Protein AF-A0A658P0J4-F1 (afdb_monomer_lite)

Foldseek 3Di:
DPPCVVVCVVVVPPAPPKDFDDDPRDTPDIDHDDDPPVVVCVVCVVVDDDPLVVLQVVLVVCVVVVNLVSSLVSLVVSCVRPVPDLVSLLVNLVSCLVVVVLVVSVVSLVPRPPVSVPPPSSVVSNVVSVVSD

Structure (mmCIF, N/CA/C/O backbone):
data_AF-A0A658P0J4-F1
#
_entry.id   AF-A0A658P0J4-F1
#
loop_
_atom_site.group_PDB
_atom_site.id
_atom_site.type_symbol
_atom_site.label_atom_id
_atom_site.label_alt_id
_atom_site.label_comp_id
_atom_site.label_asym_id
_atom_site.label_entity_id
_atom_site.label_seq_id
_atom_site.pdbx_PDB_ins_code
_atom_site.Cartn_x
_atom_site.Cartn_y
_atom_site.Cartn_z
_atom_site.occupancy
_atom_site.B_iso_or_equiv
_atom_site.auth_seq_id
_atom_site.auth_comp_id
_atom_site.auth_asym_id
_atom_site.auth_atom_id
_atom_site.pdbx_PDB_model_num
ATOM 1 N N . THR A 1 1 ? -19.356 -2.074 31.912 1.00 57.59 1 THR A N 1
ATOM 2 C CA . THR A 1 1 ? -19.948 -3.059 30.968 1.00 57.59 1 THR A CA 1
ATOM 3 C C . THR A 1 1 ? -21.319 -3.502 31.438 1.00 57.59 1 THR A C 1
ATOM 5 O O . THR A 1 1 ? -21.771 -4.596 31.121 1.00 57.59 1 THR A O 1
ATOM 8 N N . ASP A 1 2 ? -22.024 -2.645 32.176 1.00 60.16 2 ASP A N 1
ATOM 9 C CA . ASP A 1 2 ? -22.941 -3.169 33.193 1.00 60.16 2 ASP A CA 1
ATOM 10 C C . ASP A 1 2 ? -24.397 -3.148 32.719 1.00 60.16 2 ASP A C 1
ATOM 12 O O . ASP A 1 2 ? -25.264 -3.720 33.365 1.00 60.16 2 ASP A O 1
ATOM 16 N N . VAL A 1 3 ? -24.643 -2.546 31.551 1.00 69.06 3 VAL A N 1
ATOM 17 C CA . VAL A 1 3 ? -25.972 -2.401 30.943 1.00 69.06 3 VAL A CA 1
ATOM 18 C C . VAL A 1 3 ? -26.195 -3.409 29.804 1.00 69.06 3 VAL A C 1
ATOM 20 O O . VAL A 1 3 ? -27.292 -3.928 29.663 1.00 69.06 3 VAL A O 1
ATOM 23 N N . GLU A 1 4 ? -25.151 -3.772 29.044 1.00 75.44 4 GLU A N 1
ATOM 24 C CA . GLU A 1 4 ? -25.261 -4.577 27.809 1.00 75.44 4 GLU A CA 1
ATOM 25 C C . GLU A 1 4 ? -24.347 -5.821 27.827 1.00 75.44 4 GLU A C 1
ATOM 27 O O . GLU A 1 4 ? -23.496 -6.027 26.956 1.00 75.44 4 GLU A O 1
ATOM 32 N N . GLN A 1 5 ? -24.495 -6.672 28.850 1.00 73.12 5 GLN A N 1
ATOM 33 C CA . GLN A 1 5 ? -23.644 -7.859 29.047 1.00 73.12 5 GLN A CA 1
ATOM 34 C C . GLN A 1 5 ? -23.727 -8.868 27.889 1.00 73.12 5 GLN A C 1
ATOM 36 O O . GLN A 1 5 ? -22.714 -9.457 27.512 1.00 73.12 5 GLN A O 1
ATOM 41 N N . GLY A 1 6 ? -24.909 -9.043 27.287 1.00 76.06 6 GLY A N 1
ATOM 42 C CA . GLY A 1 6 ? -25.097 -9.945 26.145 1.00 76.06 6 GLY A CA 1
ATOM 43 C C . GLY A 1 6 ? -24.320 -9.497 24.903 1.00 76.06 6 GLY A C 1
ATOM 44 O O . GLY A 1 6 ? -23.733 -10.323 24.205 1.00 76.06 6 GLY A O 1
ATOM 45 N N . LEU A 1 7 ? -24.245 -8.185 24.663 1.00 74.75 7 LEU A N 1
ATOM 46 C CA . LEU A 1 7 ? -23.472 -7.606 23.565 1.00 74.75 7 LEU A CA 1
ATOM 47 C C . LEU A 1 7 ? -21.963 -7.720 23.821 1.00 74.75 7 LEU A C 1
ATOM 49 O O . LEU A 1 7 ? -21.207 -8.092 22.923 1.00 74.75 7 LEU A O 1
ATOM 53 N N . ALA A 1 8 ? -21.536 -7.465 25.061 1.00 74.31 8 ALA A N 1
ATOM 54 C CA . ALA A 1 8 ? -20.148 -7.634 25.482 1.00 74.31 8 ALA A CA 1
ATOM 55 C C . ALA A 1 8 ? -19.677 -9.091 25.327 1.00 74.31 8 ALA A C 1
ATOM 57 O O . ALA A 1 8 ? -18.593 -9.328 24.794 1.00 74.31 8 ALA A O 1
ATOM 58 N N . ALA A 1 9 ? -20.509 -10.065 25.713 1.00 79.06 9 ALA A N 1
ATOM 59 C CA . ALA A 1 9 ? -20.232 -11.488 25.531 1.00 79.06 9 ALA A CA 1
ATOM 60 C C . ALA A 1 9 ? -20.198 -11.884 24.046 1.00 79.06 9 ALA A C 1
ATOM 62 O O . ALA A 1 9 ? -19.270 -12.572 23.623 1.00 79.06 9 ALA A O 1
ATOM 63 N N . ARG A 1 10 ? -21.155 -11.397 23.240 1.00 79.88 10 ARG A N 1
ATOM 64 C CA . ARG A 1 10 ? -21.214 -11.651 21.789 1.00 79.88 10 ARG A CA 1
ATOM 65 C C . ARG A 1 10 ? -19.938 -11.221 21.067 1.00 79.88 10 ARG A C 1
ATOM 67 O O . ARG A 1 10 ? -19.505 -11.915 20.155 1.00 79.88 10 ARG A O 1
ATOM 74 N N . TYR A 1 11 ? -19.340 -10.104 21.475 1.00 78.94 11 TYR A N 1
ATOM 75 C CA . TYR A 1 11 ? -18.091 -9.608 20.895 1.00 78.94 11 TYR A CA 1
ATOM 76 C C . TYR A 1 11 ? -16.844 -9.965 21.719 1.00 78.94 11 TYR A C 1
ATOM 78 O O . TYR A 1 11 ? -15.760 -9.488 21.407 1.00 78.94 11 TYR A O 1
ATOM 86 N N . GLY A 1 12 ? -16.952 -10.806 22.751 1.00 81.06 12 GLY A N 1
ATOM 87 C CA . GLY A 1 12 ? -15.796 -11.301 23.505 1.00 81.06 12 GLY A CA 1
ATOM 88 C C . GLY A 1 12 ? -15.024 -10.232 24.290 1.00 81.06 12 GLY A C 1
ATOM 89 O O . GLY A 1 12 ? -13.809 -10.341 24.426 1.00 81.06 12 GLY A O 1
ATOM 90 N N . VAL A 1 13 ? -15.693 -9.197 24.803 1.00 81.06 13 VAL A N 1
ATOM 91 C CA . VAL A 1 13 ? -15.059 -8.159 25.635 1.00 81.06 13 VAL A CA 1
ATOM 92 C C . VAL A 1 13 ? -14.672 -8.757 26.993 1.00 81.06 13 VAL A C 1
ATOM 94 O O . VAL A 1 13 ? -15.539 -9.064 27.808 1.00 81.06 13 VAL A O 1
ATOM 97 N N . ARG A 1 14 ? -13.365 -8.938 27.231 1.00 80.50 14 ARG A N 1
ATOM 98 C CA . ARG A 1 14 ? -12.813 -9.547 28.462 1.00 80.50 14 ARG A CA 1
ATOM 99 C C . ARG A 1 14 ? -12.209 -8.537 29.439 1.00 80.50 14 ARG A C 1
ATOM 101 O O . ARG A 1 14 ? -12.085 -8.840 30.621 1.00 80.50 14 ARG A O 1
ATOM 108 N N . SER A 1 15 ? -11.826 -7.358 28.957 1.00 78.81 15 SER A N 1
ATOM 109 C CA . SER A 1 15 ? -11.198 -6.292 29.744 1.00 78.81 15 SER A CA 1
ATOM 110 C C . SER A 1 15 ? -11.713 -4.919 29.304 1.00 78.81 15 SER A C 1
ATOM 112 O O . SER A 1 15 ? -12.284 -4.770 28.221 1.00 78.81 15 SER A O 1
ATOM 114 N N . LEU A 1 16 ? -11.560 -3.906 30.160 1.00 79.75 16 LEU A N 1
ATOM 115 C CA . LEU A 1 16 ? -11.973 -2.535 29.867 1.00 79.75 16 LEU A CA 1
ATOM 116 C C . LEU A 1 16 ? -10.812 -1.547 30.028 1.00 79.75 16 LEU A C 1
ATOM 118 O O . LEU A 1 16 ? -10.039 -1.696 30.975 1.00 79.75 16 LEU A O 1
ATOM 122 N N . PRO A 1 17 ? -10.728 -0.509 29.175 1.00 83.31 17 PRO A N 1
ATOM 123 C CA . PRO A 1 17 ? -11.507 -0.318 27.945 1.00 83.31 17 PRO A CA 1
ATOM 124 C C . PRO A 1 17 ? -11.083 -1.312 26.845 1.00 83.31 17 PRO A C 1
ATOM 126 O O . PRO A 1 17 ? -9.919 -1.681 26.768 1.00 83.31 17 PRO A O 1
ATOM 129 N N . THR A 1 18 ? -12.020 -1.746 25.998 1.00 84.88 18 THR A N 1
ATOM 130 C CA . THR A 1 18 ? -11.724 -2.472 24.748 1.00 84.88 18 THR A CA 1
ATOM 131 C C . THR A 1 18 ? -12.303 -1.662 23.598 1.00 84.88 18 THR A C 1
ATOM 133 O O . THR A 1 18 ? -13.478 -1.293 23.646 1.00 84.88 18 THR A O 1
ATOM 136 N N . VAL A 1 19 ? -11.500 -1.402 22.572 1.00 87.31 19 VAL A N 1
ATOM 137 C CA . VAL A 1 19 ? -11.931 -0.760 21.329 1.00 87.31 19 VAL A CA 1
ATOM 138 C C . VAL A 1 19 ? -11.892 -1.806 20.226 1.00 87.31 19 VAL A C 1
ATOM 140 O O . VAL A 1 19 ? -10.891 -2.492 20.058 1.00 87.31 19 VAL A O 1
ATOM 143 N N . LYS A 1 20 ? -12.993 -1.939 19.487 1.00 86.38 20 LYS A N 1
ATOM 144 C CA . LYS A 1 20 ? -13.110 -2.814 18.316 1.00 86.38 20 LYS A CA 1
ATOM 145 C C . LYS A 1 20 ? -13.471 -1.963 17.115 1.00 86.38 20 LYS A C 1
ATOM 147 O O . LYS A 1 20 ? -14.387 -1.142 17.203 1.00 86.38 20 LYS A O 1
ATOM 152 N N . LEU A 1 21 ? -12.770 -2.167 16.011 1.00 86.81 21 LEU A N 1
ATOM 153 C CA . LEU A 1 21 ? -13.039 -1.505 14.752 1.00 86.81 21 LEU A CA 1
ATOM 154 C C . LEU A 1 21 ? -13.932 -2.389 13.887 1.00 86.81 21 LEU A C 1
ATOM 156 O O . LEU A 1 21 ? -13.636 -3.565 13.675 1.00 86.81 21 LEU A O 1
ATOM 160 N N . PHE A 1 22 ? -15.020 -1.810 13.385 1.00 83.50 22 PHE A N 1
ATOM 161 C CA . PHE A 1 22 ? -15.975 -2.499 12.528 1.00 83.50 22 PHE A CA 1
ATOM 162 C C . PHE A 1 22 ? -15.952 -1.921 11.113 1.00 83.50 22 PHE A C 1
ATOM 164 O O . PHE A 1 22 ? -16.000 -0.703 10.945 1.00 83.50 22 PHE A O 1
ATOM 171 N N . ARG A 1 23 ? -15.960 -2.793 10.103 1.00 74.44 23 ARG A N 1
ATOM 172 C CA . ARG A 1 23 ? -16.196 -2.455 8.692 1.00 74.44 23 ARG A CA 1
ATOM 173 C C . ARG A 1 23 ? -17.172 -3.476 8.110 1.00 74.44 23 ARG A C 1
ATOM 175 O O . ARG A 1 23 ? -17.045 -4.665 8.385 1.00 74.44 23 ARG A O 1
ATOM 182 N N . ASP A 1 24 ? -18.199 -3.007 7.402 1.00 78.25 24 ASP A N 1
ATOM 183 C CA . ASP A 1 24 ? -19.257 -3.849 6.811 1.00 78.25 24 ASP A CA 1
ATOM 184 C C . ASP A 1 24 ? -19.909 -4.838 7.801 1.00 78.25 24 ASP A C 1
ATOM 186 O O . ASP A 1 24 ? -20.287 -5.959 7.467 1.00 78.25 24 ASP A O 1
ATOM 190 N N . GLY A 1 25 ? -20.030 -4.422 9.067 1.00 82.00 25 GLY A N 1
ATOM 191 C CA . GLY A 1 25 ? -20.615 -5.229 10.142 1.00 82.00 25 GLY A CA 1
ATOM 192 C C . GLY A 1 25 ? -19.696 -6.312 10.722 1.00 82.00 25 GLY A C 1
ATOM 193 O O . GLY A 1 25 ? -20.124 -7.032 11.625 1.00 82.00 25 GLY A O 1
ATOM 194 N N . GLN A 1 26 ? -18.447 -6.418 10.262 1.00 81.44 26 GLN A N 1
ATOM 195 C CA . GLN A 1 26 ? -17.442 -7.345 10.785 1.00 81.44 26 GLN A CA 1
ATOM 196 C C . GLN A 1 26 ? -16.375 -6.607 11.596 1.00 81.44 26 GLN A C 1
ATOM 198 O O . GLN A 1 26 ? -16.037 -5.465 11.292 1.00 81.44 26 GLN A O 1
ATOM 203 N N . VAL A 1 27 ? -15.843 -7.260 12.634 1.00 83.31 27 VAL A N 1
ATOM 204 C CA . VAL A 1 27 ? -14.696 -6.743 13.394 1.00 83.31 27 VAL A CA 1
ATOM 205 C C . VAL A 1 27 ? -13.443 -6.960 12.556 1.00 83.31 27 VAL A C 1
ATOM 207 O O . VAL A 1 27 ? -13.117 -8.104 12.245 1.00 83.31 27 VAL A O 1
ATOM 210 N N . VAL A 1 28 ? -12.763 -5.876 12.193 1.00 84.25 28 VAL A N 1
ATOM 211 C CA . VAL A 1 28 ? -11.531 -5.922 11.389 1.00 84.25 28 VAL A CA 1
ATOM 212 C C . VAL A 1 28 ? -10.272 -5.727 12.225 1.00 84.25 28 VAL A C 1
ATOM 214 O O . VAL A 1 28 ? -9.201 -6.132 11.789 1.00 84.25 28 VAL A O 1
ATOM 217 N N . ASP A 1 29 ? -10.395 -5.138 13.419 1.00 85.75 29 ASP A N 1
ATOM 218 C CA . ASP A 1 29 ? -9.274 -4.948 14.343 1.00 85.75 29 ASP A CA 1
ATOM 219 C C . ASP A 1 29 ? -9.752 -4.632 15.770 1.00 85.75 29 ASP A C 1
ATOM 221 O O . ASP A 1 29 ? -10.911 -4.254 15.979 1.00 85.75 29 ASP A O 1
ATOM 225 N N . GLU A 1 30 ? -8.873 -4.762 16.763 1.00 88.69 30 GLU A N 1
ATOM 226 C CA . GLU A 1 30 ? -9.164 -4.433 18.158 1.00 88.69 30 GLU A CA 1
ATOM 227 C C . GLU A 1 30 ? -7.924 -4.111 18.997 1.00 88.69 30 GLU A C 1
ATOM 229 O O . GLU A 1 30 ? -6.836 -4.629 18.769 1.00 88.69 30 GLU A O 1
ATOM 234 N N . PHE A 1 31 ? -8.116 -3.320 20.054 1.00 87.62 31 PHE A N 1
ATOM 235 C CA . PHE A 1 31 ? -7.138 -3.200 21.130 1.00 87.62 31 PHE A CA 1
ATOM 236 C C . PHE A 1 31 ? -7.801 -3.175 22.507 1.00 87.62 31 PHE A C 1
ATOM 238 O O . PHE A 1 31 ? -8.941 -2.734 22.687 1.00 87.62 31 PHE A O 1
ATOM 245 N N . MET A 1 32 ? -7.054 -3.650 23.502 1.00 86.00 32 MET A N 1
ATOM 246 C CA . MET A 1 32 ? -7.447 -3.657 24.909 1.00 86.00 32 MET A CA 1
ATOM 247 C C . MET A 1 32 ? -6.559 -2.696 25.702 1.00 86.00 32 MET A C 1
ATOM 249 O O . MET A 1 32 ? -5.343 -2.679 25.527 1.00 86.00 32 MET A O 1
ATOM 253 N N . GLY A 1 33 ? -7.159 -1.945 26.621 1.00 83.00 33 GLY A N 1
ATOM 254 C CA . GLY A 1 33 ? -6.483 -0.931 27.424 1.00 83.00 33 GLY A CA 1
ATOM 255 C C . GLY A 1 33 ? -6.493 0.455 26.780 1.00 83.00 33 GLY A C 1
ATOM 256 O O . GLY A 1 33 ? -6.967 0.655 25.664 1.00 83.00 33 GLY A O 1
ATOM 257 N N . ALA A 1 34 ? -6.010 1.449 27.522 1.00 84.56 34 ALA A N 1
ATOM 258 C CA . ALA A 1 34 ? -5.881 2.807 27.010 1.00 84.56 34 ALA A CA 1
ATOM 259 C C . ALA A 1 34 ? -4.584 2.934 26.199 1.00 84.56 34 ALA A C 1
ATOM 261 O O . ALA A 1 34 ? -3.500 2.685 26.725 1.00 84.56 34 ALA A O 1
ATOM 262 N N . LEU A 1 35 ? -4.697 3.348 24.938 1.00 84.19 35 LEU A N 1
ATOM 263 C CA . LEU A 1 35 ? -3.555 3.688 24.094 1.00 84.19 35 LEU A CA 1
ATOM 264 C C . LEU A 1 35 ? -3.322 5.213 24.080 1.00 84.19 35 LEU A C 1
ATOM 266 O O . LEU A 1 35 ? -4.290 5.976 24.161 1.00 84.19 35 LEU A O 1
ATOM 270 N N . PRO A 1 36 ? -2.066 5.686 23.952 1.00 87.75 36 PRO A N 1
ATOM 271 C CA . PRO A 1 36 ? -1.770 7.091 23.667 1.00 87.75 36 PRO A CA 1
ATOM 272 C C . PRO A 1 36 ? -2.397 7.553 22.344 1.00 87.75 36 PRO A C 1
ATOM 274 O O . PRO A 1 36 ? -2.575 6.753 21.428 1.00 87.75 36 PRO A O 1
ATOM 277 N N . ALA A 1 37 ? -2.652 8.857 22.195 1.00 82.12 37 ALA A N 1
ATOM 278 C CA . ALA A 1 37 ? -3.309 9.412 21.005 1.00 82.12 37 ALA A CA 1
ATOM 279 C C . ALA A 1 37 ? -2.619 9.038 19.676 1.00 82.12 37 ALA A C 1
ATOM 281 O O . ALA A 1 37 ? -3.305 8.706 18.714 1.00 82.12 37 ALA A O 1
ATOM 282 N N . GLY A 1 38 ? -1.280 9.030 19.636 1.00 82.38 38 GLY A N 1
ATOM 283 C CA . GLY A 1 38 ? 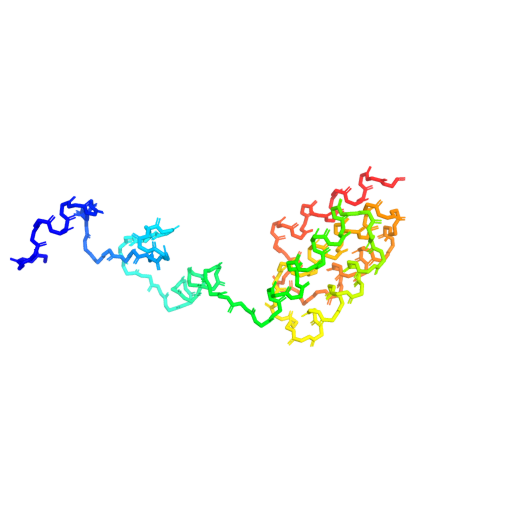-0.523 8.623 18.444 1.00 82.38 38 GLY A CA 1
ATOM 284 C C . GLY A 1 38 ? -0.763 7.161 18.054 1.00 82.38 38 GLY A C 1
ATOM 285 O O . GLY A 1 38 ? -1.026 6.875 16.894 1.00 82.38 38 GLY A O 1
ATOM 286 N N . ALA A 1 39 ? -0.792 6.252 19.033 1.00 80.12 39 ALA A N 1
ATOM 287 C CA . ALA A 1 39 ? -1.062 4.834 18.791 1.00 80.12 39 ALA A CA 1
ATOM 288 C C . ALA A 1 39 ? -2.515 4.587 18.344 1.00 80.12 39 ALA A C 1
ATOM 290 O O . ALA A 1 39 ? -2.769 3.711 17.525 1.00 80.12 39 ALA A O 1
ATOM 291 N N . VAL A 1 40 ? -3.474 5.386 18.831 1.00 82.94 40 VAL A N 1
ATOM 292 C CA . VAL A 1 40 ? -4.863 5.343 18.340 1.00 82.94 40 VAL A CA 1
ATOM 293 C C . VAL A 1 40 ? -4.954 5.838 16.893 1.00 82.94 40 VAL A C 1
ATOM 295 O O . VAL A 1 40 ? -5.678 5.250 16.093 1.00 82.94 40 VAL A O 1
ATOM 298 N N . GLN A 1 41 ? -4.226 6.902 16.536 1.00 78.50 41 GLN A N 1
ATOM 299 C CA . GLN A 1 41 ? -4.177 7.382 15.152 1.00 78.50 41 GLN A CA 1
ATOM 300 C C . GLN A 1 41 ? -3.559 6.346 14.217 1.00 78.50 41 GLN A C 1
ATOM 302 O O . GLN A 1 41 ? -4.115 6.096 13.153 1.00 78.50 41 GLN A O 1
ATOM 307 N N . GLU A 1 42 ? -2.460 5.717 14.623 1.00 78.88 42 GLU A N 1
ATOM 308 C CA . GLU A 1 42 ? -1.802 4.666 13.850 1.00 78.88 42 GLU A CA 1
ATOM 309 C C . GLU A 1 42 ? -2.732 3.462 13.645 1.00 78.88 42 GLU A C 1
ATOM 311 O O . GLU A 1 42 ? -2.951 3.058 12.501 1.00 78.88 42 GLU A O 1
ATOM 316 N N . PHE A 1 43 ? -3.394 3.006 14.720 1.00 81.88 43 PHE A N 1
ATOM 317 C CA . PHE A 1 43 ? -4.418 1.956 14.686 1.00 81.88 43 PHE A CA 1
ATOM 318 C C . PHE A 1 43 ? -5.543 2.266 13.693 1.00 81.88 43 PHE A C 1
ATOM 320 O O . PHE A 1 43 ? -5.958 1.395 12.941 1.00 81.88 43 PHE A O 1
ATOM 327 N N . LEU A 1 44 ? -6.039 3.505 13.643 1.00 79.44 44 LEU A N 1
ATOM 328 C CA . LEU A 1 44 ? -7.082 3.876 12.684 1.00 79.44 44 LEU A CA 1
ATOM 329 C C . LEU A 1 44 ? -6.535 4.047 11.262 1.00 79.44 44 LEU A C 1
ATOM 331 O O . LEU A 1 44 ? -7.228 3.723 10.301 1.00 79.44 44 LEU A O 1
ATOM 335 N N . SER A 1 45 ? -5.311 4.552 11.108 1.00 73.19 45 SER A N 1
ATOM 336 C CA . SER A 1 45 ? -4.758 4.984 9.819 1.00 73.19 45 SER A CA 1
ATOM 337 C C . SER A 1 45 ? -4.601 3.861 8.794 1.00 73.19 45 SER A C 1
ATOM 339 O O . SER A 1 45 ? -4.648 4.131 7.594 1.00 73.19 45 SER A O 1
ATOM 341 N N . VAL A 1 46 ? -4.445 2.613 9.247 1.00 72.25 46 VAL A N 1
ATOM 342 C CA . VAL A 1 46 ? -4.374 1.433 8.369 1.00 72.25 46 VAL A CA 1
ATOM 343 C C . VAL A 1 46 ? -5.753 1.019 7.842 1.00 72.25 46 VAL A C 1
ATOM 345 O O . VAL A 1 46 ? -5.853 0.366 6.806 1.00 72.25 46 VAL A O 1
ATOM 348 N N . HIS A 1 47 ? -6.822 1.454 8.515 1.00 74.25 47 HIS A N 1
ATOM 349 C CA . HIS A 1 47 ? -8.214 1.133 8.190 1.00 74.25 47 HIS A CA 1
ATOM 350 C C . HIS A 1 47 ? -9.018 2.333 7.684 1.00 74.25 47 HIS A C 1
ATOM 352 O O . HIS A 1 47 ? -10.216 2.206 7.426 1.00 74.25 47 HIS A O 1
ATOM 358 N N . VAL A 1 48 ? -8.411 3.507 7.542 1.00 76.31 48 VAL A N 1
ATOM 359 C CA . VAL A 1 48 ? -9.067 4.670 6.937 1.00 76.31 48 VAL A CA 1
ATOM 360 C C . VAL A 1 48 ? -8.737 4.687 5.450 1.00 76.31 48 VAL A C 1
ATOM 362 O O . VAL A 1 48 ? -7.568 4.629 5.070 1.00 76.31 48 VAL A O 1
ATOM 365 N N . ALA A 1 49 ? -9.775 4.747 4.613 1.00 76.38 49 ALA A N 1
ATOM 366 C CA . ALA A 1 49 ? -9.605 4.924 3.177 1.00 76.38 49 ALA A CA 1
ATOM 367 C C . ALA A 1 49 ? -8.898 6.258 2.911 1.00 76.38 49 ALA A C 1
ATOM 369 O O . ALA A 1 49 ? -9.310 7.299 3.429 1.00 76.38 49 ALA A O 1
ATOM 370 N N . ARG A 1 50 ? -7.828 6.215 2.122 1.00 82.19 50 ARG A N 1
ATOM 371 C CA . ARG A 1 50 ? -7.098 7.400 1.672 1.00 82.19 50 ARG A CA 1
ATOM 372 C C . ARG A 1 50 ? -7.561 7.814 0.284 1.00 82.19 50 ARG A C 1
ATOM 374 O O . ARG A 1 50 ? -8.005 6.981 -0.501 1.00 82.19 50 ARG A O 1
ATOM 381 N N . GLU A 1 51 ? -7.413 9.094 -0.038 1.00 78.88 51 GLU A N 1
ATOM 382 C CA . GLU A 1 51 ? -7.771 9.629 -1.361 1.00 78.88 51 GLU A CA 1
ATOM 383 C C . GLU A 1 51 ? -7.012 8.903 -2.485 1.00 78.88 51 GLU A C 1
ATOM 385 O O . GLU A 1 51 ? -7.583 8.567 -3.521 1.00 78.88 51 GLU A O 1
ATOM 390 N N . SER A 1 52 ? -5.755 8.536 -2.220 1.00 88.69 52 SER A N 1
ATOM 391 C CA . SER A 1 52 ? -4.896 7.777 -3.131 1.00 88.69 52 SER A CA 1
ATOM 392 C C . SER A 1 52 ? -5.256 6.294 -3.286 1.00 88.69 52 SER A C 1
ATOM 394 O O . SER A 1 52 ? -4.741 5.649 -4.202 1.00 88.69 52 SER A O 1
ATOM 396 N N . ASP A 1 53 ? -6.133 5.730 -2.446 1.00 88.50 53 ASP A N 1
ATOM 397 C CA . ASP A 1 53 ? -6.419 4.288 -2.464 1.00 88.50 53 ASP A CA 1
ATOM 398 C C . ASP A 1 53 ? -7.133 3.856 -3.746 1.00 88.50 53 ASP A C 1
ATOM 400 O O . ASP A 1 53 ? -6.820 2.797 -4.282 1.00 88.50 53 ASP A O 1
ATOM 404 N N . THR A 1 54 ? -7.995 4.709 -4.309 1.00 91.75 54 THR A N 1
ATOM 405 C CA . THR A 1 54 ? -8.682 4.404 -5.578 1.00 91.75 54 THR A CA 1
ATOM 406 C C . THR A 1 54 ? -7.684 4.261 -6.732 1.00 91.75 54 THR A C 1
ATOM 408 O O . THR A 1 54 ? -7.729 3.286 -7.480 1.00 91.75 54 THR A O 1
ATOM 411 N N . LEU A 1 55 ? -6.751 5.210 -6.870 1.00 94.44 55 LEU A N 1
ATOM 412 C CA . LEU A 1 55 ? -5.723 5.169 -7.917 1.00 94.44 55 LEU A CA 1
ATOM 413 C C . LEU A 1 55 ? -4.745 4.013 -7.703 1.00 94.44 55 LEU A C 1
ATOM 415 O O . LEU A 1 55 ? -4.347 3.345 -8.655 1.00 94.44 55 LEU A O 1
ATOM 419 N N . ARG A 1 56 ? -4.388 3.745 -6.445 1.00 94.69 56 ARG A N 1
ATOM 420 C CA . ARG A 1 56 ? -3.551 2.607 -6.067 1.00 94.69 56 ARG A CA 1
ATOM 421 C C . ARG A 1 56 ? -4.201 1.278 -6.462 1.00 94.69 56 ARG A C 1
ATOM 423 O O . ARG A 1 56 ? -3.537 0.437 -7.057 1.00 94.69 56 ARG A O 1
ATOM 430 N N . GLU A 1 57 ? -5.486 1.087 -6.176 1.00 93.38 57 GLU A N 1
ATOM 431 C CA . GLU A 1 57 ? -6.227 -0.121 -6.563 1.00 93.38 57 GLU A CA 1
ATOM 432 C C . GLU A 1 57 ? -6.303 -0.287 -8.086 1.00 93.38 57 GLU A C 1
ATOM 434 O O . GLU A 1 57 ? -6.033 -1.375 -8.598 1.00 93.38 57 GLU A O 1
ATOM 439 N N . GLN A 1 58 ? -6.586 0.794 -8.822 1.00 94.06 58 GLN A N 1
ATOM 440 C CA . GLN A 1 58 ? -6.573 0.786 -10.290 1.00 94.06 58 GLN A CA 1
ATOM 441 C C . GLN A 1 58 ? -5.197 0.416 -10.849 1.00 94.06 58 GLN A C 1
ATOM 443 O O . GLN A 1 58 ? -5.104 -0.356 -11.802 1.00 94.06 58 GLN A O 1
ATOM 448 N N . ALA A 1 59 ? -4.122 0.922 -10.243 1.00 96.25 59 ALA A N 1
ATOM 449 C CA . ALA A 1 59 ? -2.769 0.592 -10.658 1.00 96.25 59 ALA A CA 1
ATOM 450 C C . ALA A 1 59 ? -2.432 -0.885 -10.443 1.00 96.25 59 ALA A C 1
ATOM 452 O O . ALA A 1 59 ? -1.857 -1.519 -11.324 1.00 96.25 59 ALA A O 1
ATOM 453 N N . LEU A 1 60 ? -2.805 -1.447 -9.292 1.00 94.44 60 LEU A N 1
ATOM 454 C CA . LEU A 1 60 ? -2.580 -2.862 -8.996 1.00 94.44 60 LEU A CA 1
ATOM 455 C C . LEU A 1 60 ? -3.376 -3.769 -9.944 1.00 94.44 60 LEU A C 1
ATOM 457 O O . LEU A 1 60 ? -2.850 -4.787 -10.393 1.00 94.44 60 LEU A O 1
ATOM 461 N N . ALA A 1 61 ? -4.604 -3.380 -10.300 1.00 95.06 61 ALA A N 1
ATOM 462 C CA . ALA A 1 61 ? -5.390 -4.075 -11.316 1.00 95.06 61 ALA A CA 1
ATOM 463 C C . ALA A 1 61 ? -4.713 -4.011 -12.698 1.00 95.06 61 ALA A C 1
ATOM 465 O O . ALA A 1 61 ? -4.510 -5.047 -13.328 1.00 95.06 61 ALA A O 1
ATOM 466 N N . ALA A 1 62 ? -4.273 -2.824 -13.128 1.00 94.81 62 ALA A N 1
ATOM 467 C CA . ALA A 1 62 ? -3.550 -2.649 -14.387 1.00 94.81 62 ALA A CA 1
ATOM 468 C C . ALA A 1 62 ? -2.256 -3.485 -14.429 1.00 94.81 62 ALA A C 1
ATOM 470 O O . ALA A 1 62 ? -1.958 -4.121 -15.440 1.00 94.81 62 ALA A O 1
ATOM 471 N N . HIS A 1 63 ? -1.509 -3.550 -13.322 1.00 96.50 63 HIS A N 1
ATOM 472 C CA . HIS A 1 63 ? -0.310 -4.387 -13.212 1.00 96.50 63 HIS A CA 1
ATOM 473 C C . HIS A 1 63 ? -0.630 -5.875 -13.377 1.00 96.50 63 HIS A C 1
ATOM 475 O O . HIS A 1 63 ? 0.040 -6.569 -14.140 1.00 96.50 63 HIS A O 1
ATOM 481 N N . ALA A 1 64 ? -1.692 -6.357 -12.723 1.00 93.19 64 ALA A N 1
ATOM 482 C CA . ALA A 1 64 ? -2.148 -7.741 -12.849 1.00 93.19 64 ALA A CA 1
ATOM 483 C C . ALA A 1 64 ? -2.594 -8.097 -14.281 1.00 93.19 64 ALA A C 1
ATOM 485 O O . ALA A 1 64 ? -2.448 -9.241 -14.710 1.00 93.19 64 ALA A O 1
ATOM 486 N N . GLU A 1 65 ? -3.083 -7.116 -15.043 1.00 95.56 65 GLU A N 1
ATOM 487 C CA . GLU A 1 65 ? -3.420 -7.246 -16.466 1.00 95.56 65 GLU A CA 1
ATOM 488 C C . GLU A 1 65 ? -2.200 -7.128 -17.405 1.00 95.56 65 GLU A C 1
ATOM 490 O O . GLU A 1 65 ? -2.347 -7.151 -18.628 1.00 95.56 65 GLU A O 1
ATOM 495 N N . GLY A 1 66 ? -0.984 -6.999 -16.862 1.00 93.88 66 GLY A N 1
ATOM 496 C CA . GLY A 1 66 ? 0.253 -6.836 -17.631 1.00 93.88 66 GLY A CA 1
ATOM 497 C C . GLY A 1 66 ? 0.481 -5.416 -18.159 1.00 93.88 66 GLY A C 1
ATOM 498 O O . GLY A 1 66 ? 1.415 -5.181 -18.925 1.00 93.88 66 GLY A O 1
ATOM 499 N N . GLN A 1 67 ? -0.335 -4.446 -17.746 1.00 95.62 67 GLN A N 1
ATOM 500 C CA . GLN A 1 67 ? -0.231 -3.037 -18.129 1.00 95.62 67 GLN A CA 1
ATOM 501 C C . GLN A 1 67 ? 0.679 -2.270 -17.157 1.00 95.62 67 GLN A C 1
ATOM 503 O O . GLN A 1 67 ? 0.288 -1.258 -16.573 1.00 95.62 67 GLN A O 1
ATOM 508 N N . GLY A 1 68 ? 1.910 -2.751 -16.966 1.00 94.56 68 GLY A N 1
ATOM 509 C CA . GLY A 1 68 ? 2.814 -2.210 -15.945 1.00 94.56 68 GLY A CA 1
ATOM 510 C C . GLY A 1 68 ? 3.129 -0.716 -16.106 1.00 94.56 68 GLY A C 1
ATOM 511 O O . GLY A 1 68 ? 3.192 0.001 -15.114 1.00 94.56 68 GLY A O 1
ATOM 512 N N . GLU A 1 69 ? 3.245 -0.196 -17.333 1.00 95.88 69 GLU A N 1
ATOM 513 C CA . GLU A 1 69 ? 3.455 1.248 -17.552 1.00 95.88 69 GLU A CA 1
ATOM 514 C C . GLU A 1 69 ? 2.247 2.094 -17.115 1.00 95.88 69 GLU A C 1
ATOM 516 O O . GLU A 1 69 ? 2.414 3.161 -16.520 1.00 95.88 69 GLU A O 1
ATOM 521 N N . THR A 1 70 ? 1.024 1.597 -17.334 1.00 96.38 70 THR A N 1
ATOM 522 C CA . THR A 1 70 ? -0.199 2.234 -16.824 1.00 96.38 70 THR A CA 1
ATOM 523 C C . THR A 1 70 ? -0.219 2.207 -15.297 1.00 96.38 70 THR A C 1
ATOM 525 O O . THR A 1 70 ? -0.522 3.221 -14.670 1.00 96.38 70 THR A O 1
ATOM 528 N N . ALA A 1 71 ? 0.170 1.083 -14.688 1.00 96.75 71 ALA A N 1
ATOM 529 C CA . ALA A 1 71 ? 0.278 0.963 -13.238 1.00 96.75 71 ALA A CA 1
ATOM 530 C C . ALA A 1 71 ? 1.286 1.964 -12.647 1.00 96.75 71 ALA A C 1
ATOM 532 O O . ALA A 1 71 ? 0.984 2.640 -11.664 1.00 96.75 71 ALA A O 1
ATOM 533 N N . VAL A 1 72 ? 2.453 2.129 -13.278 1.00 97.56 72 VAL A N 1
ATOM 534 C CA . VAL A 1 72 ? 3.455 3.130 -12.876 1.00 97.56 72 VAL A CA 1
ATOM 535 C C . VAL A 1 72 ? 2.884 4.547 -12.943 1.00 97.56 72 VAL A C 1
ATOM 537 O O . V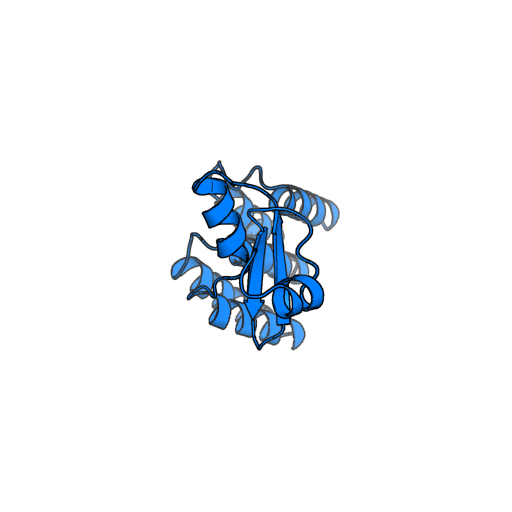AL A 1 72 ? 3.093 5.328 -12.013 1.00 97.56 72 VAL A O 1
ATOM 540 N N . ALA A 1 73 ? 2.165 4.894 -14.015 1.00 97.31 73 ALA A N 1
ATOM 541 C CA . ALA A 1 73 ? 1.558 6.215 -14.163 1.00 97.31 73 ALA A CA 1
ATOM 542 C C . ALA A 1 73 ? 0.527 6.497 -13.056 1.00 97.31 73 ALA A C 1
ATOM 544 O O . ALA A 1 73 ? 0.614 7.528 -12.388 1.00 97.31 73 ALA A O 1
ATOM 545 N N . LEU A 1 74 ? -0.378 5.546 -12.805 1.00 97.19 74 LEU A N 1
ATOM 546 C CA . LEU A 1 74 ? -1.407 5.651 -11.767 1.00 97.19 74 LEU A CA 1
ATOM 547 C C . LEU A 1 74 ? -0.805 5.743 -10.356 1.00 97.19 74 LEU A C 1
ATOM 549 O O . LEU A 1 74 ? -1.261 6.546 -9.547 1.00 97.19 74 LEU A O 1
ATOM 553 N N . LEU A 1 75 ? 0.254 4.983 -10.054 1.00 96.56 75 LEU A N 1
ATOM 554 C CA . LEU A 1 75 ? 0.933 5.053 -8.752 1.00 96.56 75 LEU A CA 1
ATOM 555 C C . LEU A 1 75 ? 1.697 6.364 -8.556 1.00 96.56 75 LEU A C 1
ATOM 557 O O . LEU A 1 75 ? 1.732 6.890 -7.446 1.00 96.56 75 LEU A O 1
ATOM 561 N N . ARG A 1 76 ? 2.288 6.928 -9.616 1.00 95.38 76 ARG A N 1
ATOM 562 C 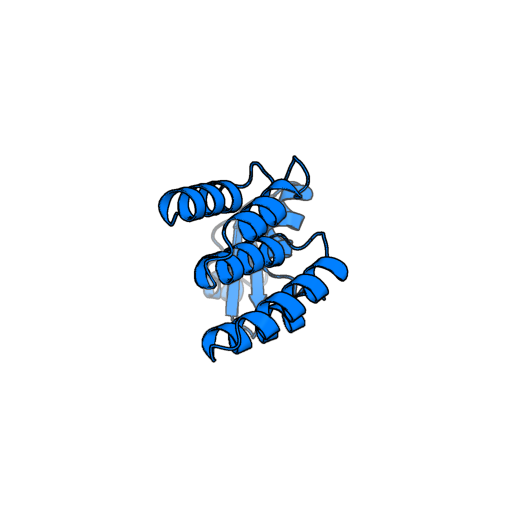CA . ARG A 1 76 ? 2.906 8.262 -9.549 1.00 95.38 76 ARG A CA 1
ATOM 563 C C . ARG A 1 76 ? 1.862 9.348 -9.308 1.00 95.38 76 ARG A C 1
ATOM 565 O O . ARG A 1 76 ? 2.123 10.264 -8.533 1.00 95.38 76 ARG A O 1
ATOM 572 N N . GLU A 1 77 ? 0.692 9.235 -9.929 1.00 95.50 77 GLU A N 1
ATOM 573 C CA . GLU A 1 77 ? -0.429 10.138 -9.669 1.00 95.50 77 GLU A CA 1
ATOM 574 C C . GLU A 1 77 ? -0.940 9.995 -8.229 1.00 95.50 77 GLU A C 1
ATOM 576 O O . GLU A 1 77 ? -1.065 10.993 -7.523 1.00 95.50 77 GLU A O 1
ATOM 581 N N . ALA A 1 78 ? -1.133 8.761 -7.755 1.00 94.25 78 ALA A N 1
ATOM 582 C CA . ALA A 1 78 ? -1.526 8.474 -6.378 1.00 94.25 78 ALA A CA 1
ATOM 583 C C . ALA A 1 78 ? -0.535 9.068 -5.362 1.00 94.25 78 ALA A C 1
ATOM 585 O O . ALA A 1 78 ? -0.950 9.637 -4.355 1.00 94.25 78 ALA A O 1
ATOM 586 N N . LEU A 1 79 ? 0.770 8.983 -5.644 1.00 91.50 79 LEU A N 1
ATOM 587 C CA . LEU A 1 79 ? 1.823 9.534 -4.790 1.00 91.50 79 LEU A CA 1
ATOM 588 C C . LEU A 1 79 ? 1.834 11.066 -4.801 1.00 91.50 79 LEU A C 1
ATOM 590 O O . LEU A 1 79 ? 2.122 11.684 -3.782 1.00 91.50 79 LEU A O 1
ATOM 594 N N . ALA A 1 80 ? 1.531 11.684 -5.945 1.00 91.31 80 ALA A N 1
ATOM 595 C CA . ALA A 1 80 ? 1.423 13.134 -6.053 1.00 91.31 80 ALA A CA 1
ATOM 596 C C . ALA A 1 80 ? 0.198 13.678 -5.299 1.00 91.31 80 ALA A C 1
ATOM 598 O O . ALA A 1 80 ? 0.275 14.764 -4.727 1.00 91.31 80 ALA A O 1
ATOM 599 N N . GLN A 1 81 ? -0.911 12.931 -5.292 1.00 90.38 81 GLN A N 1
ATOM 600 C CA . GLN A 1 81 ? -2.121 13.289 -4.547 1.00 90.38 81 GLN A CA 1
ATOM 601 C C . GLN A 1 81 ? -1.955 13.079 -3.038 1.00 90.38 81 GLN A C 1
ATOM 603 O O . GLN A 1 81 ? -2.402 13.910 -2.253 1.00 90.38 81 GLN A O 1
ATOM 608 N N . ASP A 1 82 ? -1.282 12.003 -2.630 1.00 88.19 82 ASP A N 1
ATOM 609 C CA . ASP A 1 82 ? -1.088 11.658 -1.221 1.00 88.19 82 ASP A CA 1
ATOM 610 C C . ASP A 1 82 ? 0.348 11.171 -0.951 1.00 88.19 82 ASP A C 1
ATOM 612 O O . ASP A 1 82 ? 0.612 9.963 -0.868 1.00 88.19 82 ASP A O 1
ATOM 616 N N . PRO A 1 83 ? 1.297 12.110 -0.770 1.00 85.38 83 PRO A N 1
ATOM 617 C CA . PRO A 1 83 ? 2.685 11.786 -0.429 1.00 85.38 83 PRO A CA 1
ATOM 618 C C . PRO A 1 83 ? 2.814 11.034 0.908 1.00 85.38 83 PRO A C 1
ATOM 620 O O . PRO A 1 83 ? 3.790 10.322 1.162 1.00 85.38 83 PRO A O 1
ATOM 623 N N . GLU A 1 84 ? 1.804 11.167 1.770 1.00 82.56 84 GLU A N 1
ATOM 624 C CA . GLU A 1 84 ? 1.757 10.597 3.111 1.00 82.56 84 GLU A CA 1
ATOM 625 C C . GLU A 1 84 ? 1.182 9.167 3.137 1.00 82.56 84 GLU A C 1
ATOM 627 O O . GLU A 1 84 ? 1.139 8.556 4.210 1.00 82.56 84 GLU A O 1
ATOM 632 N N . ASN A 1 85 ? 0.826 8.567 1.993 1.00 85.38 85 ASN A N 1
ATOM 633 C CA . ASN A 1 85 ? 0.468 7.148 1.927 1.00 85.38 85 ASN A CA 1
ATOM 634 C C . ASN A 1 85 ? 1.727 6.265 1.808 1.00 85.38 85 ASN A C 1
ATOM 636 O O . ASN A 1 85 ? 2.391 6.284 0.771 1.00 85.38 85 ASN A O 1
ATOM 640 N N . PRO A 1 86 ? 2.070 5.440 2.818 1.00 82.25 86 PRO A N 1
ATOM 641 C CA . PRO A 1 86 ? 3.238 4.556 2.751 1.00 82.25 86 PRO A CA 1
ATOM 642 C C . PRO A 1 86 ? 3.094 3.403 1.765 1.00 82.25 86 PRO A C 1
ATOM 644 O O . PRO A 1 86 ? 4.099 2.861 1.311 1.00 82.25 86 PRO A O 1
ATOM 647 N N . ARG A 1 87 ? 1.863 3.049 1.390 1.00 87.38 87 ARG A N 1
ATOM 648 C CA . ARG A 1 87 ? 1.594 1.890 0.534 1.00 87.38 87 ARG A CA 1
ATOM 649 C C . ARG A 1 87 ? 1.930 2.169 -0.932 1.00 87.38 87 ARG A C 1
ATOM 651 O O . ARG A 1 87 ? 2.484 1.313 -1.609 1.00 87.38 87 ARG A O 1
ATOM 658 N N . VAL A 1 88 ? 1.652 3.385 -1.405 1.00 92.94 88 VAL A N 1
ATOM 659 C CA . VAL A 1 88 ? 1.861 3.793 -2.805 1.00 92.94 88 VAL A CA 1
ATOM 660 C C . VAL A 1 88 ? 3.322 3.670 -3.273 1.00 92.94 88 VAL A C 1
ATOM 662 O O . VAL A 1 88 ? 3.549 3.044 -4.307 1.00 92.94 88 VAL A O 1
ATOM 665 N N . PRO A 1 89 ? 4.336 4.215 -2.570 1.00 92.38 89 PRO A N 1
ATOM 6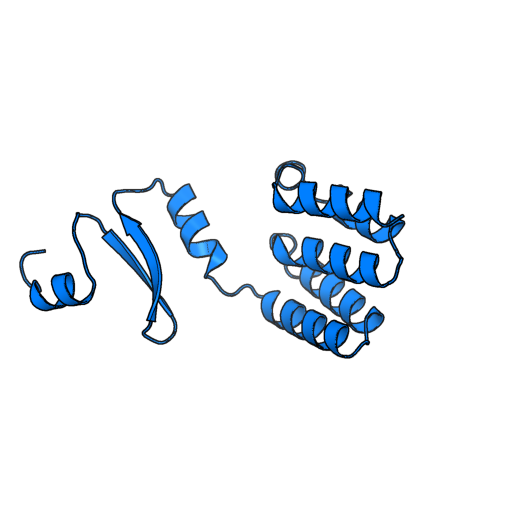66 C CA . PRO A 1 89 ? 5.725 4.117 -3.023 1.00 92.38 89 PRO A CA 1
ATOM 667 C C . PRO A 1 89 ? 6.272 2.683 -2.971 1.00 92.38 89 PRO A C 1
ATOM 669 O O . PRO A 1 89 ? 7.103 2.326 -3.804 1.00 92.38 89 PRO A O 1
ATOM 672 N N . LEU A 1 90 ? 5.793 1.853 -2.037 1.00 92.25 90 LEU A N 1
ATOM 673 C CA . LEU A 1 90 ? 6.146 0.433 -1.969 1.00 92.25 90 LEU A CA 1
ATOM 674 C C . LEU A 1 90 ? 5.610 -0.332 -3.181 1.00 92.25 90 LEU A C 1
ATOM 676 O O . LEU A 1 90 ? 6.363 -1.071 -3.817 1.00 92.25 90 LEU A O 1
ATOM 680 N N . ASP A 1 91 ? 4.342 -0.114 -3.535 1.00 94.19 91 ASP A N 1
ATOM 681 C CA . ASP A 1 91 ? 3.750 -0.725 -4.726 1.00 94.19 91 ASP A CA 1
ATOM 682 C C . ASP A 1 91 ? 4.432 -0.225 -6.000 1.00 94.19 91 ASP A C 1
ATOM 684 O O . ASP A 1 91 ? 4.736 -1.023 -6.882 1.00 94.19 91 ASP A O 1
ATOM 688 N N . LEU A 1 92 ? 4.749 1.074 -6.082 1.00 96.00 92 LEU A N 1
ATOM 689 C CA . LEU A 1 92 ? 5.464 1.650 -7.222 1.00 96.00 92 LEU A CA 1
ATOM 690 C C . LEU A 1 92 ? 6.839 1.004 -7.400 1.00 96.00 92 LEU A C 1
ATOM 692 O O . LEU A 1 92 ? 7.190 0.608 -8.509 1.00 96.00 92 LEU A O 1
ATOM 696 N N . ALA A 1 93 ? 7.603 0.855 -6.318 1.00 94.94 93 ALA A N 1
ATOM 697 C CA . ALA A 1 93 ? 8.891 0.172 -6.355 1.00 94.94 93 ALA A CA 1
ATOM 698 C C . ALA A 1 93 ? 8.746 -1.310 -6.743 1.00 94.94 93 ALA A C 1
ATOM 700 O O . ALA A 1 93 ? 9.568 -1.831 -7.497 1.00 94.94 93 ALA A O 1
ATOM 701 N N . GLY A 1 94 ? 7.686 -1.977 -6.278 1.00 93.44 94 GLY A N 1
ATOM 702 C CA . GLY A 1 94 ? 7.356 -3.348 -6.659 1.00 93.44 94 GLY A CA 1
ATOM 703 C C . GLY A 1 94 ? 7.092 -3.496 -8.158 1.00 93.44 94 GLY A C 1
ATOM 704 O O . GLY A 1 94 ? 7.767 -4.286 -8.814 1.00 93.44 94 GLY A O 1
ATOM 705 N N . VAL A 1 95 ? 6.181 -2.685 -8.703 1.00 95.69 95 VAL A N 1
ATOM 706 C CA . VAL A 1 95 ? 5.834 -2.672 -10.134 1.00 95.69 95 VAL A CA 1
ATOM 707 C C . VAL A 1 95 ? 7.053 -2.336 -10.995 1.00 95.69 95 VAL A C 1
ATOM 709 O O . VAL A 1 95 ? 7.306 -2.998 -11.997 1.00 95.69 95 VAL A O 1
ATOM 712 N N . LEU A 1 96 ? 7.853 -1.340 -10.600 1.00 95.62 96 LEU A N 1
ATOM 713 C CA . LEU A 1 96 ? 9.091 -0.995 -11.307 1.00 95.62 96 LEU A CA 1
ATOM 714 C C . LEU A 1 96 ? 10.099 -2.152 -11.294 1.00 95.62 96 LEU A C 1
ATOM 716 O O . LEU A 1 96 ? 10.747 -2.402 -12.309 1.00 95.62 96 LEU A O 1
ATOM 720 N N . GLY A 1 97 ? 10.215 -2.875 -10.178 1.00 94.44 97 GLY A N 1
ATOM 721 C CA . GLY A 1 97 ? 11.041 -4.079 -10.080 1.00 94.44 97 GLY A CA 1
ATOM 722 C C . GLY A 1 97 ? 10.592 -5.178 -11.044 1.00 94.44 97 GLY A C 1
ATOM 723 O O . GLY A 1 97 ? 11.422 -5.729 -11.764 1.00 94.44 97 GLY A O 1
ATOM 724 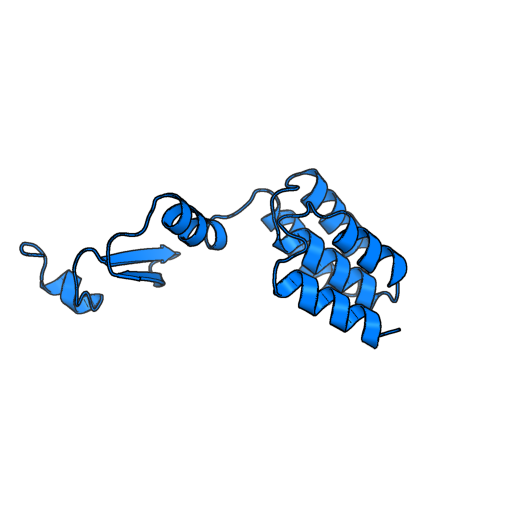N N . ASP A 1 98 ? 9.286 -5.436 -11.129 1.00 93.38 98 ASP A N 1
ATOM 725 C CA . A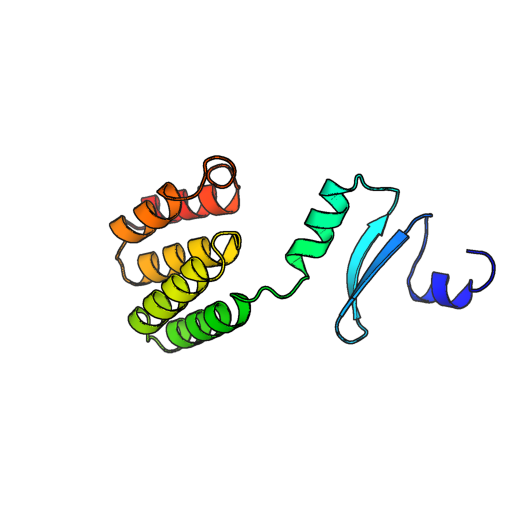SP A 1 98 ? 8.715 -6.428 -12.052 1.00 93.38 98 ASP A CA 1
ATOM 726 C C . ASP A 1 98 ? 8.946 -6.043 -13.528 1.00 93.38 98 ASP A C 1
ATOM 728 O O . ASP A 1 98 ? 9.142 -6.904 -14.385 1.00 93.38 98 ASP A O 1
ATOM 732 N N . LEU A 1 99 ? 9.012 -4.741 -13.821 1.00 93.94 99 LEU A N 1
ATOM 733 C CA . LEU A 1 99 ? 9.383 -4.195 -15.132 1.00 93.94 99 LEU A CA 1
ATOM 734 C C . LEU A 1 99 ? 10.902 -4.142 -15.377 1.00 93.94 99 LEU A C 1
ATOM 736 O O . LEU A 1 99 ? 11.343 -3.576 -16.376 1.00 93.94 99 LEU A O 1
ATOM 740 N N . SER A 1 100 ? 11.720 -4.709 -14.484 1.00 94.12 100 SER A N 1
ATOM 741 C CA . SER A 1 100 ? 13.192 -4.646 -14.524 1.00 94.12 100 SER A CA 1
ATOM 742 C C . SER A 1 100 ? 13.774 -3.221 -14.465 1.00 94.12 100 SER A C 1
ATOM 744 O O . SER A 1 100 ? 14.935 -2.990 -14.809 1.00 94.12 100 SER A O 1
ATOM 746 N N . ARG A 1 101 ? 12.997 -2.241 -13.988 1.00 94.75 101 ARG A N 1
ATOM 747 C CA . ARG A 1 101 ? 13.378 -0.825 -13.821 1.00 94.75 101 ARG A CA 1
ATOM 748 C C . ARG A 1 101 ? 13.948 -0.575 -12.421 1.00 94.75 101 ARG A C 1
ATOM 750 O O . ARG A 1 101 ? 13.535 0.339 -11.708 1.00 94.75 101 ARG A O 1
ATOM 757 N N . PHE A 1 102 ? 14.925 -1.389 -12.021 1.00 93.19 102 PHE A N 1
ATOM 758 C CA . PHE A 1 102 ? 15.471 -1.417 -10.656 1.00 93.19 102 PHE A CA 1
ATOM 759 C C . PHE A 1 102 ? 16.026 -0.067 -10.180 1.00 93.19 102 PHE A C 1
ATOM 761 O O . PHE A 1 102 ? 15.778 0.332 -9.046 1.00 93.19 102 PHE A O 1
ATOM 768 N N . ALA A 1 103 ? 16.718 0.672 -11.054 1.00 92.12 103 ALA A N 1
ATOM 769 C CA . ALA A 1 103 ? 17.276 1.980 -10.707 1.00 92.12 103 ALA A CA 1
ATOM 770 C C . ALA A 1 103 ? 16.188 2.999 -10.322 1.00 92.12 103 ALA A C 1
ATOM 772 O O . ALA A 1 103 ? 16.369 3.780 -9.391 1.00 92.12 103 ALA A O 1
ATOM 773 N N . GLU A 1 104 ? 15.042 2.970 -11.008 1.00 94.00 104 GLU A N 1
ATOM 774 C CA . GLU A 1 104 ? 13.908 3.834 -10.675 1.00 94.00 104 GLU A CA 1
ATOM 775 C C . GLU A 1 104 ? 13.208 3.375 -9.397 1.00 94.00 104 GLU A C 1
ATOM 777 O O . GLU A 1 104 ? 12.830 4.213 -8.582 1.00 94.00 104 GLU A O 1
ATOM 782 N N . ALA A 1 105 ? 13.073 2.062 -9.190 1.00 93.50 105 ALA A N 1
ATOM 783 C CA . ALA A 1 105 ? 12.498 1.510 -7.966 1.00 93.50 105 ALA A CA 1
ATOM 784 C C . ALA A 1 105 ? 13.298 1.943 -6.722 1.00 93.50 105 ALA A C 1
ATOM 786 O O . ALA A 1 105 ? 12.724 2.384 -5.728 1.00 93.50 105 ALA A O 1
ATOM 787 N N . GLU A 1 106 ? 14.630 1.886 -6.793 1.00 91.69 106 GLU A N 1
ATOM 788 C CA . GLU A 1 106 ? 15.511 2.354 -5.720 1.00 91.69 106 GLU A CA 1
ATOM 789 C C . GLU A 1 106 ? 15.426 3.865 -5.497 1.00 91.69 106 GLU A C 1
ATOM 791 O O . GLU A 1 106 ? 15.502 4.321 -4.356 1.00 91.69 106 GLU A O 1
ATOM 796 N N . GLU A 1 107 ? 15.301 4.657 -6.563 1.00 92.12 107 GLU A N 1
ATOM 797 C CA . GLU A 1 107 ? 15.161 6.110 -6.448 1.00 92.12 107 GLU A CA 1
ATOM 798 C C . GLU A 1 107 ? 13.861 6.489 -5.731 1.00 92.12 107 GLU A C 1
ATOM 800 O O . GLU A 1 107 ? 13.876 7.336 -4.841 1.00 92.12 107 GLU A O 1
ATOM 805 N N . VAL A 1 108 ? 12.755 5.803 -6.043 1.00 92.25 108 VAL A N 1
ATOM 806 C CA . VAL A 1 108 ? 11.468 5.992 -5.357 1.00 92.25 108 VAL A CA 1
ATOM 807 C C . VAL A 1 108 ? 11.604 5.731 -3.857 1.00 92.25 108 VAL A C 1
ATOM 809 O O . VAL A 1 108 ? 11.167 6.552 -3.054 1.00 92.25 108 VAL A O 1
ATOM 812 N N . LEU A 1 109 ? 12.244 4.625 -3.463 1.00 90.25 109 LEU A N 1
ATOM 813 C CA . LEU A 1 109 ? 12.405 4.283 -2.045 1.00 90.25 109 LEU A CA 1
ATOM 814 C C . LEU A 1 109 ? 13.390 5.212 -1.321 1.00 90.25 109 LEU A C 1
ATOM 816 O O . LEU A 1 109 ? 13.177 5.529 -0.153 1.00 90.25 109 LEU A O 1
ATOM 820 N N . ARG A 1 110 ? 14.452 5.677 -1.992 1.00 89.62 110 ARG A N 1
ATOM 821 C CA . ARG A 1 110 ? 15.411 6.645 -1.425 1.00 89.62 110 ARG A CA 1
ATOM 822 C C . ARG A 1 110 ? 14.841 8.058 -1.317 1.00 89.62 110 ARG A C 1
ATOM 824 O O . ARG A 1 110 ? 15.259 8.805 -0.436 1.00 89.62 110 ARG A O 1
ATOM 831 N N . GLY A 1 111 ? 13.889 8.413 -2.179 1.00 86.81 111 GLY A N 1
ATOM 832 C CA . GLY A 1 111 ? 13.181 9.693 -2.152 1.00 86.81 111 GLY A CA 1
ATOM 833 C C . GLY A 1 111 ? 12.190 9.841 -0.994 1.00 86.81 111 GLY A C 1
ATOM 834 O O . GLY A 1 111 ? 11.681 10.938 -0.769 1.00 86.81 111 GLY A O 1
ATOM 835 N N . LEU A 1 112 ? 11.915 8.768 -0.244 1.00 85.69 112 LEU A N 1
ATOM 836 C CA . LEU A 1 112 ? 11.051 8.820 0.933 1.00 85.69 112 LEU A CA 1
ATOM 837 C C . LEU A 1 112 ? 11.683 9.647 2.063 1.00 85.69 112 LEU A C 1
ATOM 839 O O . LEU A 1 112 ? 12.907 9.648 2.221 1.00 85.69 112 LEU A O 1
ATOM 843 N N . PRO A 1 113 ? 10.876 10.326 2.896 1.00 82.50 113 PRO A N 1
ATOM 844 C CA . PRO A 1 113 ? 11.392 11.046 4.053 1.00 82.50 113 PRO A CA 1
ATOM 845 C C . PRO A 1 113 ? 12.065 10.085 5.048 1.00 82.50 113 PRO A C 1
ATOM 847 O O . PRO A 1 113 ? 11.707 8.912 5.154 1.00 82.50 113 PRO A O 1
ATOM 850 N N . ALA A 1 114 ? 13.062 10.581 5.787 1.00 81.00 114 ALA A N 1
ATOM 851 C CA . ALA A 1 114 ? 13.955 9.752 6.605 1.00 81.00 114 ALA A CA 1
ATOM 852 C C . ALA A 1 114 ? 13.233 8.885 7.655 1.00 81.00 114 ALA A C 1
ATOM 854 O O . ALA A 1 114 ? 13.687 7.787 7.962 1.00 81.00 114 ALA A O 1
ATOM 855 N N . ASN A 1 115 ? 12.099 9.355 8.181 1.00 77.50 115 ASN A N 1
ATOM 856 C CA . ASN A 1 115 ? 11.259 8.593 9.106 1.00 77.50 115 ASN A CA 1
ATOM 857 C C . ASN A 1 115 ? 10.669 7.323 8.471 1.00 77.50 115 ASN A C 1
ATOM 859 O O . ASN A 1 115 ? 10.552 6.326 9.165 1.00 77.50 115 ASN A O 1
ATOM 863 N N . ARG A 1 116 ? 10.350 7.349 7.171 1.00 79.50 116 ARG A N 1
ATOM 864 C CA . ARG A 1 116 ? 9.796 6.213 6.413 1.00 79.50 116 ARG A CA 1
ATOM 865 C C . ARG A 1 116 ? 10.872 5.285 5.856 1.00 79.50 116 ARG A C 1
ATOM 867 O O . ARG A 1 116 ? 10.620 4.110 5.634 1.00 79.50 116 ARG A O 1
ATOM 874 N N . GLN A 1 117 ? 12.084 5.788 5.617 1.00 80.19 117 GLN A N 1
ATOM 875 C CA . GLN A 1 117 ? 13.187 4.954 5.116 1.00 80.19 117 GLN A CA 1
ATOM 876 C C . GLN A 1 117 ? 13.548 3.812 6.079 1.00 80.19 117 GLN A C 1
ATOM 878 O O . GLN A 1 117 ? 14.077 2.792 5.648 1.00 80.19 117 GLN A O 1
ATOM 883 N N . LEU A 1 118 ? 13.259 3.988 7.372 1.00 79.12 118 LEU A N 1
ATOM 884 C CA . LEU A 1 118 ? 13.496 2.998 8.421 1.00 79.12 118 LEU A CA 1
ATOM 885 C C . LEU A 1 118 ? 12.346 1.993 8.579 1.00 79.12 118 LEU A C 1
ATOM 887 O O . LEU A 1 118 ? 12.464 1.075 9.391 1.00 79.12 118 LEU A O 1
ATOM 891 N N . ASP A 1 119 ? 11.254 2.145 7.824 1.00 83.12 119 ASP A N 1
ATOM 892 C CA . ASP A 1 119 ? 10.126 1.226 7.909 1.00 83.12 119 ASP A CA 1
ATOM 893 C C . ASP A 1 119 ? 10.580 -0.187 7.479 1.00 83.12 119 ASP A C 1
ATOM 895 O O . ASP A 1 119 ? 11.263 -0.342 6.452 1.00 83.12 119 ASP A O 1
ATOM 899 N N . PRO A 1 120 ? 10.211 -1.246 8.230 1.00 84.06 120 PRO A N 1
ATOM 900 C CA . PRO A 1 120 ? 10.609 -2.619 7.914 1.00 84.06 120 PRO A CA 1
ATOM 901 C C . PRO A 1 120 ? 10.235 -3.046 6.491 1.00 84.06 120 PRO A C 1
ATOM 903 O O . PRO A 1 120 ? 11.008 -3.741 5.826 1.00 84.06 120 PRO A O 1
ATOM 906 N N . ASP A 1 121 ? 9.085 -2.585 5.999 1.00 84.25 121 ASP A N 1
ATOM 907 C CA . ASP A 1 121 ? 8.585 -2.895 4.658 1.00 84.25 121 ASP A CA 1
ATOM 908 C C . ASP A 1 121 ? 9.447 -2.251 3.563 1.00 84.25 121 ASP A C 1
ATOM 910 O O . ASP A 1 121 ? 9.766 -2.896 2.562 1.00 84.25 121 ASP A O 1
ATOM 914 N N . VAL A 1 122 ? 9.902 -1.010 3.778 1.00 86.94 122 VAL A N 1
ATOM 915 C CA . VAL A 1 122 ? 10.809 -0.300 2.860 1.00 86.94 122 VAL A CA 1
ATOM 916 C C . VAL A 1 122 ? 12.161 -0.999 2.812 1.00 86.94 122 VAL A C 1
ATOM 918 O O . VAL A 1 122 ? 12.670 -1.287 1.728 1.00 86.94 122 VAL A O 1
ATOM 921 N N . THR A 1 123 ? 12.713 -1.344 3.975 1.00 88.19 123 THR A N 1
ATOM 922 C CA . THR A 1 123 ? 14.000 -2.050 4.073 1.00 88.19 123 THR A CA 1
ATOM 923 C C . THR A 1 123 ? 13.935 -3.428 3.403 1.00 88.19 123 THR A C 1
ATOM 925 O O . THR A 1 123 ? 14.849 -3.833 2.674 1.00 88.19 123 THR A O 1
ATOM 928 N N . THR A 1 124 ? 12.826 -4.147 3.597 1.00 89.12 124 THR A N 1
ATOM 929 C CA . THR A 1 124 ? 12.570 -5.443 2.953 1.00 89.12 124 THR A CA 1
ATOM 930 C C . THR A 1 124 ? 12.481 -5.293 1.437 1.00 89.12 124 THR A C 1
ATOM 932 O O . THR A 1 124 ? 13.103 -6.065 0.703 1.00 89.12 124 THR A O 1
ATOM 935 N N . MET A 1 125 ? 11.766 -4.275 0.951 1.00 89.69 125 MET A N 1
ATOM 936 C CA . MET A 1 125 ? 11.634 -4.013 -0.480 1.00 89.69 125 MET A CA 1
ATOM 937 C C . MET A 1 125 ? 12.977 -3.654 -1.126 1.00 89.69 125 MET A C 1
ATOM 939 O O . MET A 1 125 ? 13.322 -4.217 -2.164 1.00 89.69 125 MET A O 1
ATOM 943 N N . GLN A 1 126 ? 13.774 -2.785 -0.497 1.00 88.94 126 GLN A N 1
ATOM 944 C CA . GLN A 1 126 ? 15.126 -2.449 -0.961 1.00 88.94 126 GLN A CA 1
ATOM 945 C C . GLN A 1 126 ? 16.010 -3.698 -1.072 1.00 88.94 126 GLN A C 1
ATOM 947 O O . GLN A 1 126 ? 16.661 -3.912 -2.093 1.00 88.94 126 GLN A O 1
ATOM 952 N N . SER A 1 127 ? 15.981 -4.558 -0.050 1.00 90.50 127 SER A N 1
ATOM 953 C CA . SER A 1 127 ? 16.730 -5.819 -0.045 1.00 90.50 127 SER A CA 1
ATOM 954 C C . SER A 1 127 ? 16.293 -6.739 -1.190 1.00 90.50 127 SER A C 1
ATOM 956 O O . SER A 1 127 ? 17.133 -7.323 -1.871 1.00 90.50 127 SER A O 1
ATOM 958 N N . ARG A 1 128 ? 14.981 -6.837 -1.446 1.00 88.25 128 ARG A N 1
ATOM 959 C CA . ARG A 1 128 ? 14.424 -7.628 -2.553 1.00 88.25 128 ARG A CA 1
ATOM 960 C C . ARG A 1 128 ? 14.901 -7.121 -3.914 1.00 88.25 128 ARG A C 1
ATOM 962 O O . ARG A 1 128 ? 15.302 -7.927 -4.746 1.00 88.25 128 ARG A O 1
ATOM 969 N N . LEU A 1 129 ? 14.874 -5.806 -4.130 1.00 89.00 129 LEU A N 1
ATOM 970 C CA . LEU A 1 129 ? 15.321 -5.184 -5.380 1.00 89.00 129 LEU A CA 1
ATOM 971 C C . LEU A 1 129 ? 16.821 -5.397 -5.616 1.00 89.00 129 LEU A C 1
ATOM 973 O O . LEU A 1 129 ? 17.215 -5.726 -6.731 1.00 89.00 129 LEU A O 1
ATOM 977 N N . ALA A 1 130 ? 17.639 -5.294 -4.565 1.00 87.06 130 ALA A N 1
ATOM 978 C CA . ALA A 1 130 ? 19.078 -5.530 -4.652 1.00 87.06 130 ALA A CA 1
ATOM 979 C C . ALA A 1 130 ? 19.428 -6.980 -5.035 1.00 87.06 130 ALA A C 1
ATOM 981 O O . ALA A 1 130 ? 20.421 -7.206 -5.721 1.00 87.06 130 ALA A O 1
ATOM 982 N N . LEU A 1 131 ? 18.618 -7.957 -4.607 1.00 85.81 131 LEU A N 1
ATOM 983 C CA . LEU A 1 131 ? 18.798 -9.377 -4.939 1.00 85.81 131 LEU A CA 1
ATOM 984 C C . LEU A 1 131 ? 18.277 -9.758 -6.332 1.00 85.81 131 LEU A C 1
ATOM 986 O O . LEU A 1 131 ? 18.674 -10.793 -6.859 1.00 85.81 131 LEU A O 1
ATOM 990 N N . ALA A 1 132 ? 17.360 -8.972 -6.899 1.00 80.12 132 ALA A N 1
ATOM 991 C CA . ALA A 1 132 ? 16.734 -9.244 -8.194 1.00 80.12 132 ALA A CA 1
ATOM 992 C C . ALA A 1 132 ? 17.537 -8.707 -9.398 1.00 80.12 132 ALA A C 1
ATOM 994 O O . ALA A 1 132 ? 17.142 -8.943 -10.540 1.00 80.12 132 ALA A O 1
ATOM 995 N N . ARG A 1 133 ? 18.634 -7.987 -9.139 1.00 71.19 133 ARG A N 1
ATOM 996 C CA . ARG A 1 133 ? 19.559 -7.428 -10.132 1.00 71.19 133 ARG A CA 1
ATOM 997 C C . ARG A 1 133 ? 20.655 -8.421 -10.519 1.00 71.19 133 ARG A C 1
ATOM 999 O O . ARG A 1 133 ? 21.037 -8.401 -11.711 1.00 71.19 133 ARG A O 1
#

Secondary structure (DSSP, 8-state):
--S-HHHHHHTT--SSSEEEEEETTEEEEEEESPPPHHHHHHHHHTTSPPTTHHHHHHHHHHHHTT-HHHHHHHHHHHHHH-TT-SHHHHHHHHHHHHTT-HHHHHHHHHTS-HHHHT-HHHHHHHHHHHH--

Radius of gyration: 19.2 Å; chains: 1; bounding box: 46×25×51 Å

pLDDT: mean 86.4, std 7.82, range [57.59, 97.56]

Sequence (133 aa):
TDVEQGLAARYGVRSLPTVKLFRDGQVVDEFMGALPAGAVQEFLSVHVARESDTLREQALAAHAEGQGETAVALLREALAQDPENPRVPLDLAGVLGDLSRFAEAEEVLRGLPANRQLDPDVTTMQSRLALAR